Protein AF-A0A2V8IKL8-F1 (afdb_monomer_lite)

Radius of gyration: 18.02 Å; chains: 1; bounding box: 49×37×48 Å

Structure (mmCIF, N/CA/C/O backbone):
data_AF-A0A2V8IKL8-F1
#
_entry.id   AF-A0A2V8IKL8-F1
#
loop_
_atom_site.group_PDB
_atom_site.id
_atom_site.type_symbol
_atom_site.label_atom_id
_atom_site.label_alt_id
_atom_site.label_comp_id
_atom_site.label_asym_id
_atom_site.label_entity_id
_atom_site.label_seq_id
_atom_site.pdbx_PDB_ins_code
_atom_site.Cartn_x
_atom_site.Cartn_y
_atom_site.Cartn_z
_atom_site.occupancy
_atom_site.B_iso_or_equiv
_atom_site.auth_seq_id
_atom_site.auth_comp_id
_atom_site.auth_asym_id
_atom_site.auth_atom_id
_atom_site.pdbx_PDB_model_num
ATOM 1 N N . MET A 1 1 ? -15.327 22.347 12.798 1.00 43.41 1 MET A N 1
ATOM 2 C CA . MET A 1 1 ? -15.203 20.967 12.279 1.00 43.41 1 MET A CA 1
ATOM 3 C C . MET A 1 1 ? -13.745 20.563 12.431 1.00 43.41 1 MET A C 1
ATOM 5 O O . MET A 1 1 ? -12.911 20.975 11.636 1.00 43.41 1 MET A O 1
ATOM 9 N N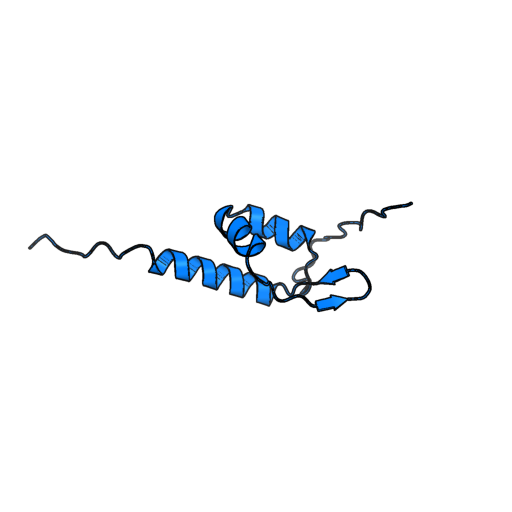 . THR A 1 2 ? -13.404 19.911 13.538 1.00 38.66 2 THR A N 1
ATOM 10 C CA . THR A 1 2 ? -12.025 19.571 13.908 1.00 38.66 2 THR A CA 1
ATOM 11 C C . THR A 1 2 ? -11.566 18.353 13.113 1.00 38.66 2 THR A C 1
ATOM 13 O O . THR A 1 2 ? -11.993 17.238 13.391 1.00 38.66 2 THR A O 1
ATOM 16 N N . ARG A 1 3 ? -10.702 18.556 12.113 1.00 40.38 3 ARG A N 1
ATOM 17 C CA . ARG A 1 3 ? -9.851 17.473 11.608 1.00 40.38 3 ARG A CA 1
ATOM 18 C C . ARG A 1 3 ? -8.764 17.274 12.654 1.00 40.38 3 ARG A C 1
ATOM 20 O O . ARG A 1 3 ? -7.851 18.088 12.737 1.00 40.38 3 ARG A O 1
ATOM 27 N N . THR A 1 4 ? -8.909 16.261 13.496 1.00 45.78 4 THR A N 1
ATOM 28 C CA . THR A 1 4 ? -7.825 15.807 14.367 1.00 45.78 4 THR A CA 1
ATOM 29 C C . THR A 1 4 ? -6.698 15.315 13.455 1.00 45.78 4 THR A C 1
ATOM 31 O O . THR A 1 4 ? -6.948 14.394 12.677 1.00 45.78 4 THR A O 1
ATOM 34 N N . PRO A 1 5 ? -5.491 15.905 13.464 1.00 52.06 5 PRO A N 1
ATOM 35 C CA . PRO A 1 5 ? -4.352 15.232 12.866 1.00 52.06 5 PRO A CA 1
ATOM 36 C C . PRO A 1 5 ? -4.075 14.005 13.735 1.00 52.06 5 PRO A C 1
ATOM 38 O O . PRO A 1 5 ? -3.757 14.141 14.919 1.00 52.06 5 PRO A O 1
ATOM 41 N N . ALA A 1 6 ? -4.268 12.811 13.176 1.00 54.06 6 ALA A N 1
ATOM 42 C CA . ALA A 1 6 ? -3.773 11.592 13.788 1.00 54.06 6 ALA A CA 1
ATOM 43 C C . ALA A 1 6 ? -2.274 11.796 14.030 1.00 54.06 6 ALA A C 1
ATOM 45 O O . ALA A 1 6 ? -1.506 12.093 13.118 1.00 54.06 6 ALA A O 1
ATOM 46 N N . THR A 1 7 ? -1.879 11.755 15.294 1.00 54.09 7 THR A N 1
ATOM 47 C CA . THR A 1 7 ? -0.486 11.868 15.701 1.00 54.09 7 THR A CA 1
ATOM 48 C C . THR A 1 7 ? 0.300 10.751 15.011 1.00 54.09 7 THR A C 1
ATOM 50 O O . THR A 1 7 ? -0.077 9.589 15.179 1.00 54.09 7 THR A O 1
ATOM 53 N N . PRO A 1 8 ? 1.390 11.026 14.270 1.00 58.91 8 PRO A N 1
ATOM 54 C CA . PRO A 1 8 ? 2.311 9.976 13.874 1.00 58.91 8 PRO A CA 1
ATOM 55 C C . PRO A 1 8 ? 3.096 9.564 15.123 1.00 58.91 8 PRO A C 1
ATOM 57 O O . PRO A 1 8 ? 4.232 9.976 15.342 1.00 58.91 8 PRO A O 1
ATOM 60 N N . THR A 1 9 ? 2.487 8.755 15.989 1.00 52.94 9 THR A N 1
ATOM 61 C CA . THR A 1 9 ? 3.202 8.028 17.044 1.00 52.94 9 THR A CA 1
ATOM 62 C C . THR A 1 9 ? 3.891 6.821 16.404 1.00 52.94 9 THR A C 1
ATOM 64 O O . THR A 1 9 ? 3.637 5.671 16.740 1.00 52.94 9 THR A O 1
ATOM 67 N N . GLY A 1 10 ? 4.754 7.088 15.425 1.00 51.28 10 GLY A N 1
ATOM 68 C CA . GLY A 1 10 ? 5.707 6.127 14.893 1.00 51.28 10 GLY A CA 1
ATOM 69 C C . GLY A 1 10 ? 6.961 6.178 15.750 1.00 51.28 10 GLY A C 1
ATOM 70 O O . GLY A 1 10 ? 7.986 6.695 15.318 1.00 51.28 10 GLY A O 1
ATOM 71 N N . GLY A 1 11 ? 6.869 5.697 16.993 1.00 47.53 11 GLY A N 1
ATOM 72 C CA . GLY A 1 11 ? 8.077 5.320 17.725 1.00 47.53 11 GLY A CA 1
ATOM 73 C C . GLY A 1 11 ? 8.832 4.240 16.936 1.00 47.53 11 GLY A C 1
ATOM 74 O O . GLY A 1 11 ? 8.221 3.580 16.092 1.00 47.53 11 GLY A O 1
ATOM 75 N N . PRO A 1 12 ? 10.137 4.035 17.181 1.00 45.75 12 PRO A N 1
ATOM 76 C CA . PRO A 1 12 ? 10.920 2.982 16.542 1.00 45.75 12 PRO A CA 1
ATOM 77 C C . PRO A 1 12 ? 10.475 1.615 17.082 1.00 45.75 12 PRO A C 1
ATOM 79 O O . PRO A 1 12 ? 11.176 0.983 17.861 1.00 45.75 12 PRO A O 1
ATOM 82 N N . ASN A 1 13 ? 9.266 1.189 16.727 1.00 47.88 13 ASN A N 1
ATOM 83 C CA . ASN A 1 13 ? 8.762 -0.138 17.007 1.00 47.88 13 ASN A CA 1
ATOM 84 C C . ASN A 1 13 ? 8.613 -0.850 15.672 1.00 47.88 13 ASN A C 1
ATOM 86 O O . ASN A 1 13 ? 7.817 -0.484 14.805 1.00 47.88 13 ASN A O 1
ATOM 90 N N . GLU A 1 14 ? 9.467 -1.838 15.499 1.00 50.31 14 GLU A N 1
ATOM 91 C CA . GLU A 1 14 ? 9.493 -2.735 14.368 1.00 50.31 14 GLU A CA 1
ATOM 92 C C . GLU A 1 14 ? 8.081 -3.311 14.138 1.00 50.31 14 GLU A C 1
ATOM 94 O O . GLU A 1 14 ? 7.457 -3.839 15.052 1.00 50.31 14 GLU A O 1
ATOM 99 N N . ALA A 1 15 ? 7.564 -3.220 12.910 1.00 52.03 15 ALA A N 1
ATOM 100 C CA . ALA A 1 15 ? 6.407 -3.998 12.452 1.00 52.03 15 ALA A CA 1
ATOM 101 C C . ALA A 1 15 ? 5.004 -3.654 13.007 1.00 52.03 15 ALA A C 1
ATOM 103 O O . ALA A 1 15 ? 4.249 -4.548 13.391 1.00 52.03 15 ALA A O 1
ATOM 104 N N . SER A 1 16 ? 4.542 -2.406 12.877 1.00 63.53 16 SER A N 1
ATOM 105 C CA . SER A 1 16 ? 3.091 -2.205 12.720 1.00 63.53 1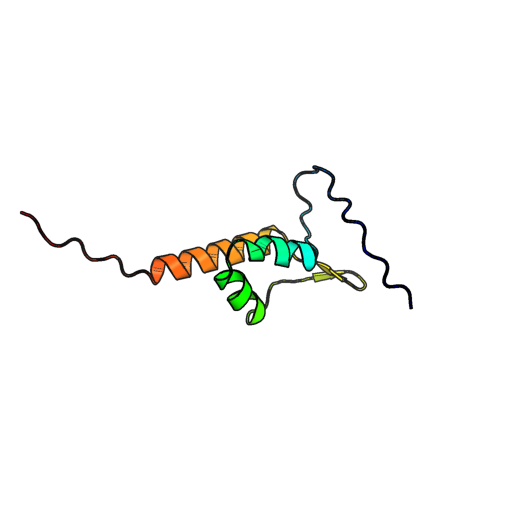6 SER A CA 1
ATOM 106 C C . SER A 1 16 ? 2.638 -2.926 11.443 1.00 63.53 16 SER A C 1
ATOM 108 O O . SER A 1 16 ? 2.931 -2.493 10.329 1.00 63.53 16 SER A O 1
ATOM 110 N N . GLU A 1 17 ? 1.972 -4.075 11.603 1.00 80.75 17 GLU A N 1
ATOM 111 C CA . GLU A 1 17 ? 1.432 -4.884 10.497 1.00 80.75 17 GLU A CA 1
ATOM 112 C C . GLU A 1 17 ? 0.472 -4.068 9.616 1.00 80.75 17 GLU A C 1
ATOM 114 O O . GLU A 1 17 ? 0.325 -4.351 8.428 1.00 80.75 17 GLU A O 1
ATOM 119 N N . TRP A 1 18 ? -0.132 -3.025 10.187 1.00 85.88 18 TRP A N 1
ATOM 120 C CA . TRP A 1 18 ? -1.137 -2.179 9.562 1.00 85.88 18 TRP A CA 1
ATOM 121 C C . TRP A 1 18 ? -0.622 -0.759 9.351 1.00 85.88 18 TRP A C 1
ATOM 123 O O . TRP A 1 18 ? -0.251 -0.080 10.303 1.00 85.88 18 TRP A O 1
ATOM 133 N N . LEU A 1 19 ? -0.676 -0.318 8.102 1.00 86.50 19 LEU A N 1
ATOM 134 C CA . LEU A 1 19 ? -0.306 1.000 7.615 1.00 86.50 19 LEU A CA 1
ATOM 135 C C . LEU A 1 19 ? -1.552 1.854 7.392 1.00 86.50 19 LEU A C 1
ATOM 137 O O . LEU A 1 19 ? -2.606 1.361 6.974 1.00 86.50 19 LEU A O 1
ATOM 141 N N . THR A 1 20 ? -1.414 3.145 7.642 1.00 88.56 20 THR A N 1
ATOM 142 C CA . THR A 1 20 ? -2.384 4.173 7.258 1.00 88.56 20 THR A CA 1
ATOM 143 C C . THR A 1 20 ? -2.222 4.572 5.791 1.00 88.56 20 THR A C 1
ATOM 145 O O . THR A 1 20 ? -1.204 4.291 5.159 1.00 88.56 20 THR A O 1
ATOM 148 N N . SER A 1 21 ? -3.217 5.267 5.237 1.00 85.06 21 SER A N 1
ATOM 149 C CA . SER A 1 21 ? -3.148 5.783 3.861 1.00 85.06 21 SER A CA 1
ATOM 150 C C . SER A 1 21 ? -1.919 6.672 3.627 1.00 85.06 21 SER A C 1
ATOM 152 O O . SER A 1 21 ? -1.307 6.603 2.564 1.00 85.06 21 SER A O 1
ATOM 154 N N . GLU A 1 22 ? -1.536 7.482 4.617 1.00 85.69 22 GLU A N 1
ATOM 155 C CA . GLU A 1 22 ? -0.372 8.372 4.531 1.00 85.69 22 GLU A CA 1
ATOM 156 C C . GLU A 1 22 ? 0.938 7.578 4.477 1.00 85.69 22 GLU A C 1
ATOM 158 O O . GLU A 1 22 ? 1.770 7.840 3.614 1.00 85.69 22 GLU A O 1
ATOM 163 N N . GLU A 1 23 ? 1.085 6.540 5.305 1.00 87.50 23 GLU A N 1
ATOM 164 C CA . GLU A 1 23 ? 2.261 5.658 5.286 1.00 87.50 23 GLU A CA 1
ATOM 165 C C . GLU A 1 23 ? 2.368 4.824 4.002 1.00 87.50 23 GLU A C 1
ATOM 167 O O . GLU A 1 23 ? 3.471 4.510 3.548 1.00 87.50 23 GLU A O 1
ATOM 172 N N . VAL A 1 24 ? 1.232 4.445 3.404 1.00 87.88 24 VAL A N 1
ATOM 173 C CA . VAL A 1 24 ? 1.218 3.796 2.085 1.00 87.88 24 VAL A CA 1
ATOM 174 C C . VAL A 1 24 ? 1.736 4.762 1.026 1.00 87.88 24 VAL A C 1
ATOM 176 O O . VAL A 1 24 ? 2.582 4.383 0.220 1.00 87.88 24 VAL A O 1
ATOM 179 N N . VAL A 1 25 ? 1.254 6.007 1.026 1.00 86.25 25 VAL A N 1
ATOM 180 C CA . VAL A 1 25 ? 1.709 7.028 0.075 1.00 86.25 25 VAL A CA 1
ATOM 181 C C . VAL A 1 25 ? 3.192 7.320 0.264 1.00 86.25 25 VAL A C 1
ATOM 183 O O . VAL A 1 25 ? 3.903 7.349 -0.734 1.00 86.25 25 VAL A O 1
ATOM 186 N N . ASP A 1 26 ? 3.661 7.473 1.502 1.00 87.25 26 ASP A N 1
ATOM 187 C CA . ASP A 1 26 ? 5.070 7.722 1.821 1.00 87.25 26 ASP A CA 1
ATOM 188 C C . ASP A 1 26 ? 5.988 6.637 1.237 1.00 87.25 26 ASP A C 1
ATOM 190 O O . ASP A 1 26 ? 6.910 6.937 0.481 1.00 87.25 26 ASP A O 1
ATOM 194 N N . ARG A 1 27 ? 5.633 5.359 1.424 1.00 85.19 27 ARG A N 1
ATOM 195 C CA . ARG A 1 27 ? 6.345 4.231 0.794 1.00 85.19 27 ARG A CA 1
ATOM 196 C C . ARG A 1 27 ? 6.302 4.243 -0.732 1.00 85.19 27 ARG A C 1
ATOM 198 O O . ARG A 1 27 ? 7.224 3.770 -1.390 1.00 85.19 27 ARG A O 1
ATOM 205 N N . LEU A 1 28 ? 5.217 4.737 -1.321 1.00 86.88 28 LEU A N 1
ATOM 206 C CA . LEU A 1 28 ? 5.083 4.836 -2.774 1.00 86.88 28 LEU A CA 1
ATOM 207 C C . LEU A 1 28 ? 5.817 6.053 -3.353 1.00 86.88 28 LEU A C 1
ATOM 209 O O . LEU A 1 28 ? 6.064 6.073 -4.558 1.00 86.88 28 LEU A O 1
ATOM 213 N N . LEU A 1 29 ? 6.169 7.063 -2.547 1.00 84.06 29 LEU A N 1
ATOM 214 C CA . LEU A 1 29 ? 6.898 8.247 -3.019 1.00 84.06 29 LEU A CA 1
ATOM 215 C C . LEU A 1 29 ? 8.319 7.916 -3.484 1.00 84.06 29 LEU A C 1
ATOM 217 O O . LEU A 1 29 ? 8.845 8.636 -4.331 1.00 84.06 29 LEU A O 1
ATOM 221 N N . GLU A 1 30 ? 8.901 6.817 -3.002 1.00 84.44 30 GLU A N 1
ATOM 222 C CA . GLU A 1 30 ? 10.219 6.342 -3.433 1.00 84.44 30 GLU A CA 1
ATOM 223 C C . GLU A 1 30 ? 10.265 5.977 -4.928 1.00 84.44 30 GLU A C 1
ATOM 225 O O . GLU A 1 30 ? 11.325 6.048 -5.548 1.00 84.44 30 GLU A O 1
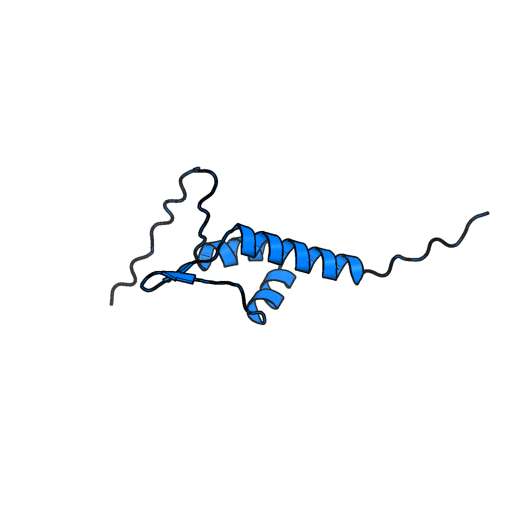ATOM 230 N N . ASP A 1 31 ? 9.129 5.602 -5.531 1.00 85.38 31 ASP A N 1
ATOM 231 C CA . ASP A 1 31 ? 9.057 5.236 -6.947 1.00 85.38 31 ASP A CA 1
ATOM 232 C C . ASP A 1 31 ? 7.807 5.865 -7.609 1.00 85.38 31 ASP A C 1
ATOM 234 O O . ASP A 1 31 ? 6.674 5.400 -7.423 1.00 85.38 31 ASP A O 1
ATOM 238 N N . PRO A 1 32 ? 7.969 6.935 -8.416 1.00 86.12 32 PRO A N 1
ATOM 239 C CA . PRO A 1 32 ? 6.843 7.686 -8.977 1.00 86.12 32 PRO A CA 1
ATOM 240 C C . PRO A 1 32 ? 5.984 6.857 -9.941 1.00 86.12 32 PRO A C 1
ATOM 242 O O . PRO A 1 32 ? 4.806 7.174 -10.145 1.00 86.12 32 PRO A O 1
ATOM 245 N N . LEU A 1 33 ? 6.541 5.792 -10.529 1.00 87.38 33 LEU A N 1
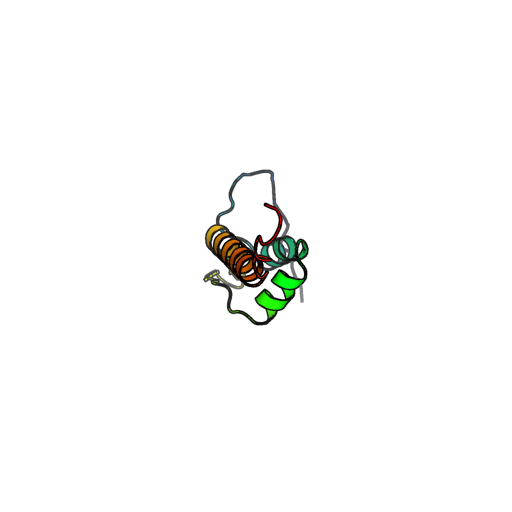ATOM 246 C CA . LEU A 1 33 ? 5.778 4.847 -11.335 1.00 87.38 33 LEU A CA 1
ATOM 247 C C . LEU A 1 33 ? 4.853 4.016 -10.442 1.00 87.38 33 LEU A C 1
ATOM 249 O O . LEU A 1 33 ? 3.668 3.906 -10.752 1.00 87.38 33 LEU A O 1
ATOM 253 N N . LEU A 1 34 ? 5.353 3.496 -9.315 1.00 87.44 34 LEU A N 1
ATOM 254 C CA . LEU A 1 34 ? 4.522 2.761 -8.355 1.00 87.44 34 LEU A CA 1
ATOM 255 C C . LEU A 1 34 ? 3.382 3.626 -7.826 1.00 87.44 34 LEU A C 1
ATOM 257 O O . LEU A 1 34 ? 2.249 3.158 -7.780 1.00 87.44 34 LEU A O 1
ATOM 261 N N . ARG A 1 35 ? 3.633 4.905 -7.524 1.00 87.81 35 ARG A N 1
ATOM 262 C CA . ARG A 1 35 ? 2.570 5.846 -7.141 1.00 87.81 35 ARG A CA 1
ATOM 263 C C . ARG A 1 35 ? 1.494 5.992 -8.224 1.00 87.81 35 ARG A C 1
ATOM 265 O O . ARG A 1 35 ? 0.302 6.004 -7.906 1.00 87.81 35 ARG A O 1
ATOM 272 N N . ARG A 1 36 ? 1.886 6.097 -9.500 1.00 86.75 36 ARG A N 1
ATOM 273 C CA . ARG A 1 36 ? 0.932 6.163 -10.624 1.00 86.75 36 ARG A CA 1
ATOM 274 C C . ARG A 1 36 ? 0.112 4.883 -10.752 1.00 86.75 36 ARG A C 1
ATOM 276 O O . ARG A 1 36 ? -1.101 4.978 -10.888 1.00 86.75 36 ARG A O 1
ATOM 283 N N . ILE A 1 37 ? 0.752 3.716 -10.666 1.00 86.25 37 ILE A N 1
ATOM 284 C CA . ILE A 1 37 ? 0.067 2.417 -10.753 1.00 86.25 37 ILE A CA 1
ATOM 285 C C . ILE A 1 37 ? -0.877 2.240 -9.558 1.00 86.25 37 ILE A C 1
ATOM 287 O O . ILE A 1 37 ? -2.023 1.852 -9.737 1.00 86.25 37 ILE A O 1
ATOM 291 N N . ALA A 1 38 ? -0.442 2.584 -8.346 1.00 86.81 38 ALA A N 1
ATOM 292 C CA . ALA A 1 38 ? -1.272 2.516 -7.146 1.00 86.81 38 ALA A CA 1
ATOM 293 C C . ALA A 1 38 ? -2.518 3.408 -7.245 1.00 86.81 38 ALA A C 1
ATOM 295 O O . ALA A 1 38 ? -3.575 3.030 -6.759 1.00 86.81 38 ALA A O 1
ATOM 296 N N . SER A 1 39 ? -2.417 4.559 -7.918 1.00 83.62 39 SER A N 1
ATOM 297 C CA . SER A 1 39 ? -3.559 5.461 -8.130 1.00 83.62 39 SER A CA 1
ATOM 298 C C . SER A 1 39 ? -4.624 4.879 -9.069 1.00 83.62 39 SER A C 1
ATOM 300 O O . SER A 1 39 ? -5.763 5.337 -9.054 1.00 83.62 39 SER A O 1
ATOM 302 N N . THR A 1 40 ? -4.266 3.896 -9.901 1.00 85.19 40 THR A N 1
ATOM 303 C CA . THR A 1 40 ? -5.175 3.233 -10.851 1.00 85.19 40 THR A CA 1
ATOM 304 C C . THR A 1 40 ? -5.468 1.776 -10.491 1.00 85.19 40 THR A C 1
ATOM 306 O O . THR A 1 40 ? -6.279 1.132 -11.154 1.00 85.19 40 THR A O 1
ATOM 309 N N . CYS A 1 41 ? -4.831 1.249 -9.445 1.00 80.25 41 CYS A N 1
ATOM 310 C CA . CYS A 1 41 ? -4.974 -0.125 -8.985 1.00 80.25 41 CYS A CA 1
ATOM 311 C C . CYS A 1 41 ? -5.730 -0.199 -7.660 1.00 80.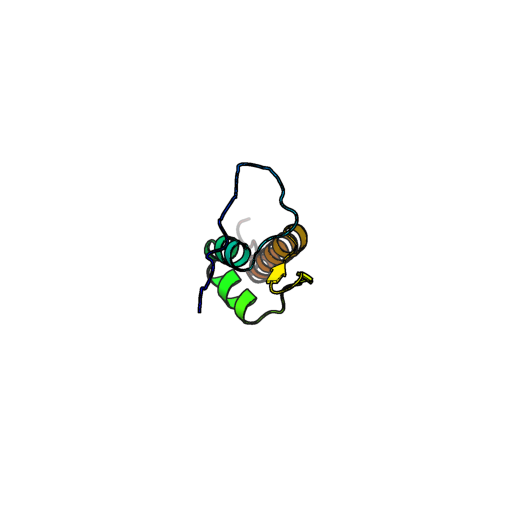25 41 CYS A C 1
ATOM 313 O O . CYS A 1 41 ? -5.717 0.720 -6.846 1.00 80.25 41 CYS A O 1
ATOM 315 N N . VAL A 1 42 ? -6.356 -1.349 -7.418 1.00 81.56 42 VAL A N 1
ATOM 316 C CA . VAL A 1 42 ? -6.994 -1.644 -6.135 1.00 81.56 42 VAL A CA 1
ATOM 317 C C . VAL A 1 42 ? -5.948 -2.250 -5.208 1.00 81.56 42 VAL A C 1
ATOM 319 O O . VAL A 1 42 ? -5.456 -3.353 -5.453 1.00 81.56 42 VAL A O 1
ATOM 322 N N . LEU A 1 43 ? -5.599 -1.518 -4.151 1.00 82.94 43 LEU A N 1
ATOM 323 C CA . LEU A 1 43 ? -4.762 -2.031 -3.072 1.00 82.94 43 LEU A CA 1
ATOM 324 C C . LEU A 1 43 ? -5.640 -2.748 -2.033 1.00 82.94 43 LEU A C 1
ATOM 326 O O . LEU A 1 43 ? -6.701 -2.227 -1.678 1.00 82.94 43 LEU A O 1
ATOM 330 N N . PRO A 1 44 ? -5.222 -3.923 -1.530 1.00 83.38 44 PRO A N 1
ATOM 331 C CA . PR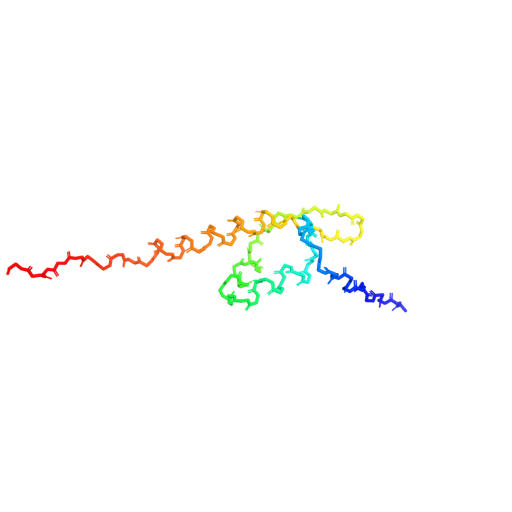O A 1 44 ? -5.940 -4.614 -0.466 1.00 83.38 44 PRO A CA 1
ATOM 332 C C . PRO A 1 44 ? -5.925 -3.766 0.809 1.00 83.38 44 PRO A C 1
ATOM 334 O O . PRO A 1 44 ? -4.872 -3.440 1.360 1.00 83.38 44 PRO A O 1
ATOM 337 N N . ALA A 1 45 ? -7.120 -3.405 1.265 1.00 87.81 45 ALA A N 1
ATOM 338 C CA . ALA A 1 45 ? -7.328 -2.548 2.418 1.00 87.81 45 ALA A CA 1
ATOM 339 C C . ALA A 1 45 ? -8.481 -3.086 3.266 1.00 87.81 45 ALA A C 1
ATOM 341 O O . ALA A 1 45 ? -9.474 -3.596 2.745 1.00 87.81 45 ALA A O 1
ATOM 342 N N . VAL A 1 46 ? -8.356 -2.943 4.579 1.00 85.56 46 VAL A N 1
ATOM 343 C CA . VAL A 1 46 ? -9.387 -3.292 5.552 1.00 85.56 46 VAL A CA 1
ATOM 344 C C . VAL A 1 46 ? -9.909 -2.006 6.168 1.00 85.56 46 VAL A C 1
ATOM 346 O O . VAL A 1 46 ? -9.140 -1.164 6.633 1.00 85.56 46 VAL A O 1
ATOM 349 N N . ARG A 1 47 ? -11.231 -1.846 6.176 1.00 84.12 47 ARG A N 1
ATOM 350 C CA . ARG A 1 47 ? -11.876 -0.727 6.858 1.00 84.12 47 ARG A CA 1
ATOM 351 C C . ARG A 1 47 ? -11.907 -1.015 8.356 1.00 84.12 47 ARG A C 1
ATOM 353 O O . ARG A 1 47 ? -12.543 -1.976 8.781 1.00 84.12 47 ARG A O 1
ATOM 360 N N . CYS A 1 48 ? -11.220 -0.195 9.140 1.00 81.75 48 CYS A N 1
ATOM 361 C CA . CYS A 1 48 ? -11.163 -0.307 10.592 1.00 81.75 48 CYS A CA 1
ATOM 362 C C . CYS A 1 48 ? -11.759 0.971 11.196 1.00 81.75 48 CYS A C 1
ATOM 364 O O . CYS A 1 48 ? -11.114 2.020 11.213 1.00 81.75 48 CYS A O 1
ATOM 366 N N . GLY A 1 49 ? -13.025 0.898 11.619 1.00 83.31 49 GLY A N 1
ATOM 367 C CA . GLY A 1 49 ? -13.798 2.073 12.032 1.00 83.31 49 GLY A CA 1
ATOM 368 C C . GLY A 1 49 ? -14.005 3.054 10.873 1.00 83.31 49 GLY A C 1
ATOM 369 O O . GLY A 1 49 ? -14.595 2.704 9.845 1.00 83.31 49 GLY A O 1
ATOM 370 N N . ASP A 1 50 ? -13.487 4.269 11.039 1.00 83.19 50 ASP A N 1
ATOM 371 C CA . ASP A 1 50 ? -13.573 5.362 10.063 1.00 83.19 50 ASP A CA 1
ATOM 372 C C . ASP A 1 50 ? -12.363 5.460 9.124 1.00 83.19 50 ASP A C 1
ATOM 374 O O . ASP A 1 50 ? -12.347 6.292 8.218 1.00 83.19 50 ASP A O 1
ATOM 378 N N . GLU A 1 51 ? -11.364 4.592 9.293 1.00 82.75 51 GLU A N 1
ATOM 379 C CA . GLU A 1 51 ? -10.108 4.671 8.551 1.00 82.75 51 GLU A CA 1
ATOM 380 C C . GLU A 1 51 ? -9.817 3.404 7.742 1.00 82.75 51 GLU A C 1
ATOM 382 O O . GLU A 1 51 ? -10.206 2.285 8.094 1.00 82.75 51 GLU A O 1
ATOM 387 N N . TRP A 1 52 ? -9.098 3.585 6.636 1.00 87.62 52 TRP A N 1
ATOM 388 C CA . TRP A 1 52 ? -8.561 2.482 5.848 1.00 87.62 52 TRP A CA 1
ATOM 389 C C . TRP A 1 52 ? -7.202 2.066 6.398 1.00 87.62 52 TRP A C 1
ATOM 391 O O . TRP A 1 52 ? -6.306 2.894 6.574 1.00 87.62 52 TRP A O 1
ATOM 401 N N . ARG A 1 53 ? -7.053 0.766 6.652 1.00 86.50 53 ARG A N 1
ATOM 402 C CA . ARG A 1 53 ? -5.810 0.143 7.101 1.00 86.50 53 ARG A CA 1
ATOM 403 C C . ARG A 1 53 ? -5.318 -0.837 6.050 1.00 86.50 53 ARG A C 1
ATOM 405 O O . ARG A 1 53 ? -6.064 -1.686 5.571 1.00 86.50 53 ARG A O 1
ATOM 412 N N . PHE A 1 54 ? -4.045 -0.735 5.713 1.00 90.06 54 PHE A N 1
ATOM 413 C CA . PHE A 1 54 ? -3.397 -1.545 4.692 1.00 90.06 54 PHE A CA 1
ATOM 414 C C . PHE A 1 54 ? -2.400 -2.464 5.366 1.00 90.06 54 PHE A C 1
ATOM 416 O O . PHE A 1 54 ? -1.616 -2.013 6.193 1.00 90.06 54 PHE A O 1
ATOM 423 N N . ARG A 1 55 ? -2.386 -3.751 5.032 1.00 90.12 55 ARG A N 1
ATOM 424 C CA . ARG A 1 55 ? -1.336 -4.613 5.573 1.00 90.12 55 ARG A CA 1
ATOM 425 C C . ARG A 1 55 ? -0.004 -4.284 4.915 1.00 90.12 55 ARG A C 1
ATOM 427 O O . ARG A 1 55 ? 0.100 -4.240 3.689 1.00 90.12 55 ARG A O 1
ATOM 434 N N . ARG A 1 56 ? 1.039 -4.132 5.728 1.00 88.25 56 ARG A N 1
ATOM 435 C CA . ARG A 1 56 ? 2.411 -3.921 5.257 1.00 88.25 56 ARG A CA 1
ATOM 436 C C . ARG A 1 56 ? 2.856 -5.047 4.325 1.00 88.25 56 ARG A C 1
ATOM 438 O O . ARG A 1 56 ? 3.402 -4.763 3.268 1.00 88.25 56 ARG A O 1
ATOM 445 N N . SER A 1 57 ? 2.594 -6.300 4.695 1.00 88.94 57 SER A N 1
ATOM 446 C CA . SER A 1 57 ? 2.981 -7.472 3.898 1.00 88.94 57 SER A CA 1
ATOM 447 C C . SER A 1 57 ? 2.282 -7.519 2.540 1.00 88.94 57 SER A C 1
ATOM 449 O O . SER A 1 57 ? 2.877 -7.958 1.559 1.00 88.94 57 SER A O 1
ATOM 451 N N . ASP A 1 58 ? 1.032 -7.065 2.456 1.00 89.44 58 ASP A N 1
ATOM 452 C CA . ASP A 1 58 ? 0.316 -6.992 1.181 1.00 89.44 58 ASP A CA 1
ATOM 453 C C . ASP A 1 58 ? 0.865 -5.873 0.291 1.00 89.44 58 ASP A C 1
ATOM 455 O O . ASP A 1 58 ? 1.089 -6.089 -0.902 1.00 89.44 58 ASP A O 1
ATOM 459 N N . LEU A 1 59 ? 1.142 -4.697 0.870 1.00 88.62 59 LEU A N 1
ATOM 460 C CA . LEU A 1 59 ? 1.769 -3.593 0.143 1.00 88.62 59 LEU A CA 1
ATOM 461 C C . LEU A 1 59 ? 3.154 -3.991 -0.385 1.00 88.62 59 LEU A C 1
ATOM 463 O O . LEU A 1 59 ? 3.453 -3.756 -1.553 1.00 88.62 59 LEU A O 1
ATOM 467 N N . ASP A 1 60 ? 3.981 -4.620 0.449 1.00 88.75 60 ASP A N 1
ATOM 468 C CA . ASP A 1 60 ? 5.337 -5.037 0.085 1.00 88.75 60 ASP A CA 1
ATOM 469 C C . ASP A 1 60 ? 5.328 -6.083 -1.042 1.00 88.75 60 ASP A C 1
ATOM 471 O O . ASP A 1 60 ? 6.011 -5.925 -2.056 1.00 88.75 60 ASP A O 1
ATOM 475 N N . GLN A 1 61 ? 4.454 -7.090 -0.941 1.00 90.12 61 GLN A N 1
ATOM 476 C CA . GLN A 1 61 ? 4.256 -8.072 -2.011 1.00 90.12 61 GLN A CA 1
ATOM 477 C C . GLN A 1 61 ? 3.779 -7.425 -3.313 1.00 90.12 61 GLN A C 1
ATOM 479 O O . GLN A 1 61 ? 4.239 -7.798 -4.398 1.00 90.12 61 GLN A O 1
ATOM 484 N N . TRP A 1 62 ? 2.867 -6.455 -3.229 1.00 89.88 62 TRP A N 1
ATOM 485 C CA . TRP A 1 62 ? 2.400 -5.720 -4.397 1.00 89.88 62 TRP A CA 1
ATOM 486 C C . TRP A 1 62 ? 3.542 -4.927 -5.047 1.00 89.88 62 TRP A C 1
ATOM 488 O O . TRP A 1 62 ? 3.744 -5.053 -6.256 1.00 89.88 62 TRP A O 1
ATOM 498 N N . ILE A 1 63 ? 4.344 -4.203 -4.257 1.00 89.12 63 ILE A N 1
ATOM 499 C CA . ILE A 1 63 ? 5.535 -3.475 -4.727 1.00 89.12 63 ILE A CA 1
ATOM 500 C C . ILE A 1 63 ? 6.513 -4.439 -5.409 1.00 89.12 63 ILE A C 1
ATOM 502 O O . ILE A 1 63 ? 6.959 -4.184 -6.531 1.00 89.12 63 ILE A O 1
ATOM 506 N N . GLY A 1 64 ? 6.815 -5.573 -4.770 1.00 89.62 64 GLY A N 1
ATOM 507 C CA . GLY A 1 64 ? 7.697 -6.602 -5.315 1.00 89.62 64 GLY A CA 1
ATOM 508 C C . GLY A 1 64 ? 7.200 -7.148 -6.655 1.00 89.62 64 GLY A C 1
ATOM 509 O O . GLY A 1 64 ? 7.988 -7.309 -7.590 1.00 89.62 64 GLY A O 1
ATOM 510 N N . ARG A 1 65 ? 5.887 -7.361 -6.794 1.00 89.19 65 ARG A N 1
ATOM 511 C CA . ARG A 1 65 ? 5.268 -7.783 -8.057 1.00 89.19 65 ARG A CA 1
ATOM 512 C C . ARG A 1 65 ? 5.422 -6.725 -9.146 1.00 89.19 65 ARG A C 1
ATOM 514 O O . ARG A 1 65 ? 5.840 -7.074 -10.246 1.00 89.19 65 ARG A O 1
ATOM 521 N N . GLN A 1 66 ? 5.139 -5.453 -8.852 1.00 88.62 66 GLN A N 1
ATOM 522 C CA . GLN A 1 66 ? 5.292 -4.371 -9.835 1.00 88.62 66 GLN A CA 1
ATOM 523 C C . GLN A 1 66 ? 6.749 -4.217 -10.293 1.00 88.62 66 GLN A C 1
ATOM 525 O O . GLN A 1 66 ? 7.013 -4.042 -11.482 1.00 88.62 66 GLN A O 1
ATOM 530 N N . ARG A 1 67 ? 7.710 -4.346 -9.369 1.00 86.94 67 ARG A N 1
ATOM 531 C CA . ARG A 1 67 ? 9.144 -4.304 -9.693 1.00 86.94 67 ARG A CA 1
ATOM 532 C C . ARG A 1 67 ? 9.563 -5.454 -10.609 1.00 86.94 67 ARG A C 1
ATOM 534 O O . ARG A 1 67 ? 10.298 -5.206 -11.558 1.00 86.94 67 ARG A O 1
ATOM 541 N N . ARG A 1 68 ? 9.071 -6.676 -10.370 1.00 86.56 68 ARG A N 1
ATOM 542 C CA . ARG A 1 68 ? 9.332 -7.829 -11.251 1.00 86.56 68 ARG A CA 1
ATOM 543 C C . ARG A 1 68 ? 8.698 -7.665 -12.625 1.00 86.56 68 ARG A C 1
ATOM 545 O O . ARG A 1 68 ? 9.378 -7.891 -13.609 1.00 86.56 68 ARG A O 1
ATOM 552 N N . LEU A 1 69 ? 7.440 -7.225 -12.701 1.00 84.25 69 LEU A N 1
ATOM 553 C CA . LEU A 1 69 ? 6.776 -6.961 -13.984 1.00 84.25 69 LEU A CA 1
ATOM 554 C C . LEU A 1 69 ? 7.547 -5.927 -14.816 1.00 84.25 69 LEU A C 1
ATOM 556 O O . LEU A 1 69 ? 7.677 -6.082 -16.025 1.00 84.25 69 LEU A O 1
ATOM 560 N N . ARG A 1 70 ? 8.098 -4.895 -14.164 1.00 80.19 70 ARG A N 1
ATOM 561 C CA . ARG A 1 70 ? 8.972 -3.913 -14.816 1.00 80.19 70 ARG A CA 1
ATOM 562 C C . ARG A 1 70 ? 10.274 -4.536 -15.320 1.00 80.19 70 ARG A C 1
ATOM 564 O O . ARG A 1 70 ? 10.706 -4.194 -16.415 1.00 80.19 70 ARG A O 1
ATOM 571 N N . ASP A 1 71 ? 10.909 -5.378 -14.510 1.00 80.62 71 ASP A N 1
ATOM 572 C CA . ASP A 1 71 ? 12.163 -6.048 -14.871 1.00 80.62 71 ASP A CA 1
ATOM 573 C C . ASP A 1 71 ? 11.971 -7.014 -16.048 1.00 80.62 71 ASP A C 1
ATOM 575 O O . ASP A 1 71 ? 12.742 -6.976 -16.997 1.00 80.62 71 ASP A O 1
ATOM 579 N N . ASP A 1 72 ? 10.873 -7.771 -16.055 1.00 75.75 72 ASP A N 1
ATOM 580 C CA . ASP A 1 72 ? 10.501 -8.692 -17.137 1.00 75.75 72 ASP A CA 1
ATOM 581 C C . ASP A 1 72 ? 10.214 -7.947 -18.457 1.00 75.75 72 ASP A C 1
ATOM 583 O O . ASP A 1 72 ? 10.596 -8.382 -19.542 1.00 75.75 72 ASP A O 1
ATOM 587 N N . MET A 1 73 ? 9.603 -6.757 -18.367 1.00 68.81 73 MET A N 1
ATOM 588 C CA . MET A 1 73 ? 9.386 -5.868 -19.515 1.00 68.81 73 MET A CA 1
ATOM 589 C C . MET A 1 73 ? 10.663 -5.190 -20.021 1.00 68.81 73 MET A C 1
ATOM 591 O O . MET A 1 73 ? 10.631 -4.593 -21.099 1.00 68.81 73 MET A O 1
ATOM 595 N N . LYS A 1 74 ? 11.783 -5.251 -19.288 1.00 62.03 74 LYS A N 1
ATOM 596 C CA . LYS A 1 74 ? 13.080 -4.851 -19.828 1.00 62.03 74 LYS A CA 1
ATOM 597 C C . LYS A 1 74 ? 13.558 -6.027 -20.682 1.00 62.03 74 LYS A C 1
ATOM 599 O O . LYS A 1 74 ? 13.984 -7.034 -20.120 1.00 62.03 74 LYS A O 1
ATOM 604 N N . PRO A 1 75 ? 13.494 -5.945 -22.026 1.00 59.31 75 PRO A N 1
ATOM 605 C CA . PRO A 1 75 ? 13.926 -7.055 -22.854 1.00 59.31 75 PRO A CA 1
ATOM 606 C C . PRO A 1 75 ? 15.373 -7.358 -22.483 1.00 59.31 75 PRO A C 1
ATOM 608 O O . PRO A 1 75 ? 16.222 -6.461 -22.515 1.00 59.31 75 PRO A O 1
ATOM 611 N N . ALA A 1 76 ? 15.640 -8.608 -22.098 1.00 60.97 76 ALA A N 1
ATOM 612 C CA . ALA A 1 76 ? 16.994 -9.117 -22.029 1.00 60.97 76 ALA A CA 1
ATOM 613 C C . ALA A 1 76 ? 17.605 -8.833 -23.399 1.00 60.97 76 ALA A C 1
ATOM 615 O O . ALA A 1 76 ? 17.245 -9.471 -24.393 1.00 60.97 76 ALA A O 1
ATOM 616 N N . HIS A 1 77 ? 18.451 -7.802 -23.480 1.00 58.34 77 HIS A N 1
ATOM 617 C CA . HIS A 1 77 ? 19.245 -7.586 -24.667 1.00 58.34 77 HIS A CA 1
ATOM 618 C C . HIS A 1 77 ? 20.037 -8.878 -24.813 1.00 58.34 77 HIS A C 1
ATOM 620 O O . HIS A 1 77 ? 20.829 -9.273 -23.958 1.00 58.34 77 HIS A O 1
ATOM 626 N N . ARG A 1 78 ? 19.664 -9.625 -25.842 1.00 56.41 78 ARG A N 1
ATOM 627 C CA . ARG A 1 78 ? 20.283 -10.875 -26.226 1.00 56.41 78 ARG A CA 1
ATOM 628 C C . ARG A 1 78 ? 21.791 -10.683 -26.159 1.00 56.41 78 ARG A C 1
ATOM 630 O O . ARG A 1 78 ? 22.323 -9.816 -26.849 1.00 56.41 78 ARG A O 1
ATOM 637 N N . SER A 1 79 ? 22.465 -11.514 -25.373 1.00 58.47 79 SER A N 1
ATOM 638 C CA . SER A 1 79 ? 23.827 -11.902 -25.704 1.00 58.47 79 SER A CA 1
ATOM 639 C C . SER A 1 79 ? 23.851 -12.318 -27.171 1.00 58.47 79 SER A C 1
ATOM 641 O O . SER A 1 79 ? 23.120 -13.222 -27.589 1.00 58.47 79 SER A O 1
ATOM 643 N N . ARG A 1 80 ? 24.666 -11.626 -27.952 1.00 63.41 80 ARG A N 1
ATOM 644 C CA . ARG A 1 80 ? 25.157 -12.057 -29.255 1.00 63.41 80 ARG A CA 1
ATOM 645 C C . ARG A 1 80 ? 26.420 -11.236 -29.513 1.00 63.41 80 ARG A C 1
ATOM 647 O O . ARG A 1 80 ? 26.361 -10.029 -29.307 1.00 63.41 80 ARG A O 1
ATOM 654 N N . ASP A 1 81 ? 27.473 -11.919 -29.953 1.00 60.22 81 ASP A N 1
ATOM 655 C CA . ASP A 1 81 ? 28.844 -11.445 -30.211 1.00 60.22 81 ASP A CA 1
ATOM 656 C C . ASP A 1 81 ? 29.687 -11.248 -28.933 1.00 60.22 81 ASP A C 1
ATOM 658 O O . ASP A 1 81 ? 29.300 -10.508 -28.040 1.00 60.22 81 ASP A O 1
ATOM 662 N N . GLU A 1 82 ? 30.799 -11.955 -28.707 1.00 53.47 82 GLU A N 1
ATOM 663 C CA . GLU A 1 82 ? 31.844 -12.335 -29.670 1.00 53.47 82 GLU A CA 1
ATOM 664 C C . GLU A 1 82 ? 32.411 -13.753 -29.435 1.00 53.47 82 GLU A C 1
ATOM 666 O O . GLU A 1 82 ? 32.467 -14.242 -28.303 1.00 53.47 82 GLU A O 1
ATOM 671 N N . SER A 1 83 ? 32.795 -14.416 -30.533 1.00 66.50 83 SER A N 1
ATOM 672 C CA . SER A 1 83 ? 33.554 -15.679 -30.614 1.00 66.50 83 SER A CA 1
ATOM 673 C C . SER A 1 83 ? 34.940 -15.423 -31.184 1.00 66.50 83 SER A C 1
ATOM 675 O O . SER A 1 83 ? 35.045 -14.501 -32.020 1.00 66.50 83 SER A O 1
#

pLDDT: mean 75.63, std 15.62, range [38.66, 90.12]

Sequence (83 aa):
MTRTPATPTGGPNEASEWLTSEEVVDRLLEDPLLRRIASTCVLPAVRCGDEWRFRRSDLDQWIGRQRRLRDDMKPAHRSRDES

Secondary structure (DSSP, 8-state):
-----------S-TT-SEE-HHHHHHHHHT-HHHHHHHHHS----EEETTEEEEEHHHHHHHHHHHHHHHHHTS---------

Foldseek 3Di:
DDPPDPDPPPDVDPDPQKDFPVRLVVVQVVPVVSVVVPVVDDADWDDDPPGTIHGPVSSVVVVVVVVVVVVVVPPPPDDDDDD